Protein AF-A0A9P6ZHJ0-F1 (afdb_monomer)

Secondary structure (DSSP, 8-state):
--SHHHHHHHHHHHHHHTT--HHHHHHHHHH---GGGHHHHHHHHHHHHHHHHHHHHSTTTHHHHHHHHHHHHHHHHHHHHHHHTSGGGS-S--TTS--HHHIIIIIHHHHHHHHHHH-HHHHHHHHHHTT-----S-S-----------------------

Organism: NCBI:txid48579

Solvent-accessible surface area (backbone atoms only — not comparable to full-atom values): 9888 Å² total; per-residue (Å²): 145,67,65,67,68,50,54,51,51,53,52,52,49,52,33,52,77,68,74,39,50,74,65,61,46,53,51,50,41,67,71,53,87,52,75,88,39,47,65,62,32,52,52,49,63,72,42,43,64,60,51,52,48,53,41,47,72,36,79,88,41,21,66,58,46,51,56,49,48,54,52,51,52,51,50,51,40,51,48,23,52,54,56,45,55,32,70,92,66,64,58,63,70,67,82,88,78,70,55,71,71,57,46,66,68,56,41,49,55,50,50,51,56,45,40,57,75,58,22,46,68,47,50,52,50,52,35,49,75,73,66,54,79,80,78,66,89,77,77,81,87,74,78,72,72,81,72,79,75,76,80,76,82,75,81,78,73,84,84,78,86,133

Structure (mmCIF, N/CA/C/O backbone):
data_AF-A0A9P6ZHJ0-F1
#
_entry.id   AF-A0A9P6ZHJ0-F1
#
loop_
_atom_site.group_PDB
_atom_site.id
_atom_site.type_symbol
_atom_site.label_atom_id
_atom_site.label_alt_id
_atom_site.label_comp_id
_atom_site.label_asym_id
_atom_site.label_entity_id
_atom_site.label_seq_id
_atom_site.pdbx_PDB_ins_code
_atom_site.Cartn_x
_atom_site.Cartn_y
_atom_site.Cartn_z
_atom_site.occupancy
_atom_site.B_iso_or_equiv
_atom_site.auth_seq_id
_atom_site.auth_comp_id
_atom_site.auth_asym_id
_atom_site.auth_atom_id
_atom_site.pdbx_PDB_model_num
ATOM 1 N N . MET A 1 1 ? 15.145 16.219 -25.715 1.00 48.31 1 MET A N 1
ATOM 2 C CA . MET A 1 1 ? 14.142 15.630 -24.794 1.00 48.31 1 MET A CA 1
ATOM 3 C C . MET A 1 1 ? 13.929 14.128 -25.068 1.00 48.31 1 MET A C 1
ATOM 5 O O . MET A 1 1 ? 12.798 13.678 -25.112 1.00 48.31 1 MET A O 1
ATOM 9 N N . SER A 1 2 ? 14.995 13.331 -25.258 1.00 56.78 2 SER A N 1
ATOM 10 C CA . SER A 1 2 ? 14.902 12.013 -25.935 1.00 56.78 2 SER A CA 1
ATOM 11 C C . SER A 1 2 ? 15.553 10.826 -25.195 1.00 56.78 2 SER A C 1
ATOM 13 O O . SER A 1 2 ? 15.582 9.732 -25.744 1.00 56.78 2 SER A O 1
ATOM 15 N N . SER A 1 3 ? 16.096 11.002 -23.982 1.00 80.75 3 SER A N 1
ATOM 16 C CA . SER A 1 3 ? 16.858 9.929 -23.306 1.00 80.75 3 SER A CA 1
ATOM 17 C C . SER A 1 3 ? 15.966 8.991 -22.478 1.00 80.75 3 SER A C 1
ATOM 19 O O . SER A 1 3 ? 16.046 7.775 -22.618 1.00 80.75 3 SER A O 1
ATOM 21 N N . THR A 1 4 ? 15.048 9.527 -21.668 1.00 86.94 4 THR A N 1
ATOM 22 C CA . THR A 1 4 ? 14.251 8.709 -20.734 1.00 86.94 4 THR A CA 1
ATOM 23 C C . THR A 1 4 ? 13.221 7.823 -2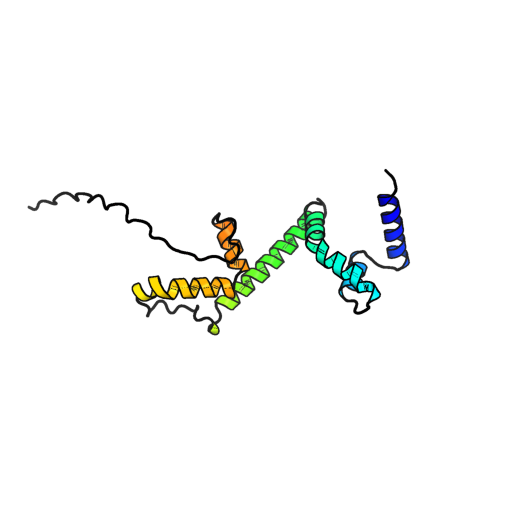1.435 1.00 86.94 4 THR A C 1
ATOM 25 O O . THR A 1 4 ? 13.121 6.642 -21.128 1.00 86.94 4 THR A O 1
ATOM 28 N N . THR A 1 5 ? 12.487 8.350 -22.418 1.00 89.31 5 THR A N 1
ATOM 29 C CA . THR A 1 5 ? 11.479 7.575 -23.166 1.00 89.31 5 THR A CA 1
ATOM 30 C C . THR A 1 5 ? 12.105 6.430 -23.967 1.00 89.31 5 THR A C 1
ATOM 32 O O . THR A 1 5 ? 11.519 5.352 -24.056 1.00 89.31 5 THR A O 1
ATOM 35 N N . ALA A 1 6 ? 13.311 6.642 -24.507 1.00 92.00 6 ALA A N 1
ATOM 36 C CA . ALA A 1 6 ? 14.066 5.600 -25.199 1.00 92.00 6 ALA A CA 1
ATOM 37 C C . ALA A 1 6 ? 14.455 4.471 -24.232 1.00 92.00 6 ALA A C 1
ATOM 39 O O . ALA A 1 6 ? 14.123 3.317 -24.484 1.00 92.00 6 ALA A O 1
ATOM 40 N N . ARG A 1 7 ? 15.016 4.817 -23.065 1.00 93.44 7 ARG A N 1
ATOM 41 C CA . ARG A 1 7 ? 15.369 3.843 -22.016 1.00 93.44 7 ARG A CA 1
ATOM 42 C C . ARG A 1 7 ? 14.163 3.051 -21.507 1.00 93.44 7 ARG A C 1
ATOM 44 O O . ARG A 1 7 ? 14.263 1.848 -21.304 1.00 93.44 7 ARG A O 1
ATOM 51 N N . ILE A 1 8 ? 13.009 3.700 -21.330 1.00 93.62 8 ILE A N 1
ATOM 52 C CA . ILE A 1 8 ? 11.767 3.007 -20.948 1.00 93.62 8 ILE A CA 1
ATOM 53 C C . ILE A 1 8 ? 11.364 1.999 -22.031 1.00 93.62 8 ILE A C 1
ATOM 55 O O . ILE A 1 8 ? 10.993 0.875 -21.711 1.00 93.62 8 ILE A O 1
ATOM 59 N N . SER A 1 9 ? 11.466 2.376 -23.307 1.00 94.19 9 SER A N 1
ATOM 60 C CA . SER A 1 9 ? 11.115 1.489 -24.424 1.00 94.19 9 SER A CA 1
ATOM 61 C C . SER A 1 9 ? 12.031 0.264 -24.491 1.00 94.19 9 SER A C 1
ATOM 63 O O . SER A 1 9 ? 11.547 -0.846 -24.693 1.00 94.19 9 SER A O 1
ATOM 65 N N . GLU A 1 10 ? 13.332 0.447 -24.255 1.00 95.19 10 GLU A N 1
ATOM 66 C CA . GLU A 1 10 ? 14.306 -0.649 -24.171 1.00 95.19 10 GLU A CA 1
ATOM 67 C C . GLU A 1 10 ? 13.971 -1.613 -23.024 1.00 95.19 10 GLU A C 1
ATOM 69 O O . GLU A 1 10 ? 13.923 -2.824 -23.228 1.00 95.19 10 GLU A O 1
ATOM 74 N N . ILE A 1 11 ? 13.660 -1.090 -21.832 1.00 94.06 11 ILE A N 1
ATOM 75 C CA . ILE A 1 11 ? 13.268 -1.916 -20.679 1.00 94.06 11 ILE A CA 1
ATOM 76 C C . ILE A 1 11 ? 11.985 -2.700 -20.981 1.00 94.06 11 ILE A C 1
ATOM 78 O O . ILE A 1 11 ? 11.919 -3.900 -20.717 1.00 94.06 11 ILE A O 1
ATOM 82 N N . LEU A 1 12 ? 10.976 -2.054 -21.575 1.00 94.69 12 LEU A N 1
ATOM 83 C CA . LEU A 1 12 ? 9.730 -2.721 -21.960 1.00 94.69 12 LEU A CA 1
ATOM 84 C C . LEU A 1 12 ? 9.976 -3.837 -22.983 1.00 94.69 12 LEU A C 1
ATOM 86 O O . LEU A 1 12 ? 9.365 -4.900 -22.882 1.00 94.69 12 LEU A O 1
ATOM 90 N N . GLN A 1 13 ? 10.899 -3.631 -23.923 1.00 95.56 13 GLN A N 1
ATOM 91 C CA . GLN A 1 13 ? 11.292 -4.661 -24.879 1.00 95.56 13 GLN A CA 1
ATOM 92 C C . GLN A 1 13 ? 11.975 -5.847 -24.186 1.00 95.56 13 GLN A C 1
ATOM 94 O O . GLN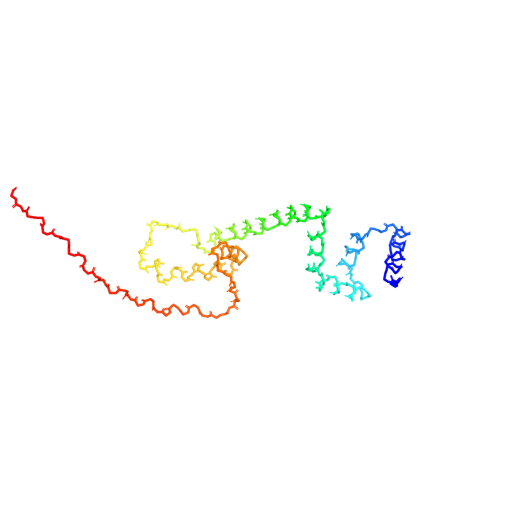 A 1 13 ? 11.654 -6.993 -24.495 1.00 95.56 13 GLN A O 1
ATOM 99 N N . VAL A 1 14 ? 12.873 -5.594 -23.229 1.00 96.38 14 VAL A N 1
ATOM 100 C CA . VAL A 1 14 ? 13.529 -6.654 -22.446 1.00 96.38 14 VAL A CA 1
ATOM 101 C C . VAL A 1 14 ? 12.498 -7.466 -21.666 1.00 96.38 14 VAL A C 1
ATOM 103 O O . VAL A 1 14 ? 12.530 -8.694 -21.722 1.00 96.38 14 VAL A O 1
ATOM 106 N N . LEU A 1 15 ? 11.549 -6.811 -20.994 1.00 95.94 15 LEU A N 1
ATOM 107 C CA . LEU A 1 15 ? 10.471 -7.506 -20.285 1.00 95.94 15 LEU A CA 1
ATOM 108 C C . LEU A 1 15 ? 9.654 -8.383 -21.242 1.00 95.94 15 LEU A C 1
ATOM 110 O O . LEU A 1 15 ? 9.444 -9.564 -20.968 1.00 95.94 15 LEU A O 1
ATOM 114 N N . GLN A 1 16 ? 9.280 -7.843 -22.404 1.00 95.19 16 GLN A N 1
ATOM 115 C CA . GLN A 1 16 ? 8.497 -8.566 -23.402 1.00 95.19 16 GLN A CA 1
ATOM 116 C C . GLN A 1 16 ? 9.235 -9.792 -23.959 1.00 95.19 16 GLN A C 1
ATOM 118 O O . GLN A 1 16 ? 8.634 -10.858 -24.069 1.00 95.19 16 GLN A O 1
ATOM 123 N N . VAL A 1 17 ? 10.530 -9.674 -24.278 1.00 96.88 17 VAL A N 1
ATOM 124 C CA . VAL A 1 17 ? 11.352 -10.798 -24.774 1.00 96.88 17 VAL A CA 1
ATOM 125 C C . VAL A 1 17 ? 11.470 -11.914 -23.731 1.00 96.88 17 VAL A C 1
ATOM 127 O O . VAL A 1 17 ? 11.531 -13.087 -24.093 1.00 96.88 17 VAL A O 1
ATOM 130 N N . ASN A 1 18 ? 11.442 -11.567 -22.443 1.00 95.75 18 ASN A N 1
ATOM 131 C CA . ASN A 1 18 ? 11.472 -12.524 -21.337 1.00 95.75 18 ASN A CA 1
ATOM 132 C C . ASN A 1 18 ? 10.075 -13.008 -20.901 1.00 95.75 18 ASN A C 1
ATOM 134 O O . ASN A 1 18 ? 9.963 -13.704 -19.896 1.00 95.75 18 ASN A O 1
ATOM 138 N N . ASN A 1 19 ? 9.008 -12.666 -21.637 1.00 95.12 19 ASN A N 1
ATOM 139 C CA . ASN A 1 19 ? 7.613 -12.961 -21.279 1.00 95.12 19 ASN A CA 1
ATOM 140 C C . ASN A 1 19 ? 7.213 -12.464 -19.876 1.00 95.12 19 ASN A C 1
ATOM 142 O O . ASN A 1 19 ? 6.375 -13.067 -19.205 1.00 95.12 19 ASN A O 1
ATOM 146 N N . LEU A 1 20 ? 7.800 -11.351 -19.437 1.00 96.38 20 LEU A N 1
ATOM 147 C CA . LEU A 1 20 ? 7.478 -10.702 -18.176 1.00 96.38 20 LEU A CA 1
ATOM 148 C C . LEU A 1 20 ? 6.558 -9.508 -18.416 1.00 96.38 20 LEU A C 1
ATOM 150 O O . LEU A 1 20 ? 6.764 -8.684 -19.305 1.00 96.38 20 LEU A O 1
ATOM 154 N N . THR A 1 21 ? 5.549 -9.389 -17.564 1.00 95.62 21 THR A N 1
ATOM 155 C CA . THR A 1 21 ? 4.807 -8.142 -17.378 1.00 95.62 21 THR A CA 1
ATOM 156 C C . THR A 1 21 ? 5.497 -7.281 -16.317 1.00 95.62 21 THR A C 1
ATOM 158 O O . THR A 1 21 ? 6.305 -7.779 -15.532 1.00 95.62 21 THR A O 1
ATOM 161 N N . ILE A 1 22 ? 5.135 -5.996 -16.241 1.00 94.12 22 ILE A N 1
ATOM 162 C CA . ILE A 1 22 ? 5.597 -5.106 -15.161 1.00 94.12 22 ILE A CA 1
ATOM 163 C C . ILE A 1 22 ? 5.216 -5.681 -13.786 1.00 94.12 22 ILE A C 1
ATOM 165 O O . ILE A 1 22 ? 6.038 -5.676 -12.878 1.00 94.12 22 ILE A O 1
ATOM 169 N N . LEU A 1 23 ? 4.000 -6.226 -13.649 1.00 94.25 23 LEU A N 1
ATOM 170 C CA . LEU A 1 23 ? 3.522 -6.815 -12.396 1.00 94.25 23 LEU A CA 1
ATOM 171 C C . LEU A 1 23 ? 4.358 -8.031 -11.988 1.00 94.25 23 LEU A C 1
ATOM 173 O O . LEU A 1 23 ? 4.898 -8.056 -10.891 1.00 94.25 23 LEU A O 1
ATOM 177 N N . THR A 1 24 ? 4.528 -8.999 -12.888 1.00 95.81 24 THR A N 1
ATOM 178 C CA . THR A 1 24 ? 5.298 -10.221 -12.598 1.00 95.81 24 THR A CA 1
ATOM 179 C C . THR A 1 24 ? 6.774 -9.927 -12.331 1.00 95.81 24 THR A C 1
ATOM 181 O O . THR A 1 24 ? 7.414 -10.640 -11.565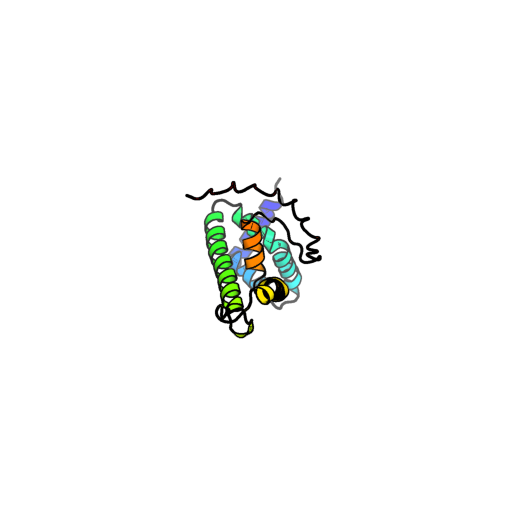 1.00 95.81 24 THR A O 1
ATOM 184 N N . PHE A 1 25 ? 7.325 -8.874 -12.947 1.00 94.94 25 PHE A N 1
ATOM 185 C CA . PHE A 1 25 ? 8.670 -8.398 -12.633 1.00 94.94 25 PHE A CA 1
ATOM 186 C C . PHE A 1 25 ? 8.738 -7.825 -11.211 1.00 94.94 25 PHE A C 1
ATOM 188 O O . PHE A 1 25 ? 9.587 -8.250 -10.435 1.00 94.94 25 PHE A O 1
ATOM 195 N N . LEU A 1 26 ? 7.820 -6.921 -10.847 1.00 94.94 26 LEU A N 1
ATOM 196 C CA . LEU A 1 26 ? 7.738 -6.356 -9.494 1.00 94.94 26 LEU A CA 1
ATOM 197 C C . LEU A 1 26 ? 7.564 -7.449 -8.430 1.00 94.94 26 LEU A C 1
ATOM 199 O O . LEU A 1 26 ? 8.297 -7.466 -7.445 1.00 94.94 26 LEU A O 1
ATOM 203 N N . GLU A 1 27 ? 6.641 -8.388 -8.644 1.00 94.75 27 GLU A N 1
ATOM 204 C CA . GLU A 1 27 ? 6.405 -9.524 -7.742 1.00 94.75 27 GLU A CA 1
ATOM 205 C C . GLU A 1 27 ? 7.643 -10.418 -7.608 1.00 94.75 27 GLU A C 1
ATOM 207 O O . GLU A 1 27 ? 7.983 -10.842 -6.500 1.00 94.75 27 GLU A O 1
ATOM 212 N N . GLY A 1 28 ? 8.339 -10.677 -8.720 1.00 95.06 28 GLY A N 1
ATOM 213 C CA . GLY A 1 28 ? 9.574 -11.456 -8.741 1.00 95.06 28 GLY A CA 1
ATOM 214 C C . GLY A 1 28 ? 10.704 -10.782 -7.968 1.00 95.06 28 GLY A C 1
ATOM 215 O O . GLY A 1 28 ? 11.370 -11.438 -7.167 1.00 95.06 28 GLY A O 1
ATOM 216 N N . VAL A 1 29 ? 10.883 -9.468 -8.145 1.00 95.31 29 VAL A N 1
ATOM 217 C CA . VAL A 1 29 ? 11.868 -8.691 -7.382 1.00 95.31 29 VAL A CA 1
ATOM 218 C C . VAL A 1 29 ? 11.520 -8.726 -5.897 1.00 95.31 29 VAL A C 1
ATOM 220 O O . VAL A 1 29 ? 12.364 -9.128 -5.104 1.00 95.31 29 VAL A O 1
ATOM 223 N N . LEU A 1 30 ? 10.281 -8.403 -5.512 1.00 95.50 30 LEU A N 1
ATOM 224 C CA . LEU A 1 30 ? 9.850 -8.364 -4.106 1.00 95.50 30 LEU A CA 1
ATOM 225 C C . LEU A 1 30 ? 9.918 -9.726 -3.399 1.00 95.50 30 LEU A C 1
ATOM 227 O O . LEU A 1 30 ? 10.140 -9.779 -2.193 1.00 95.50 30 LEU A O 1
ATOM 231 N N . SER A 1 31 ? 9.740 -10.824 -4.135 1.00 95.12 31 SER A N 1
ATOM 232 C CA . SER A 1 31 ? 9.779 -12.182 -3.572 1.00 95.12 31 SER A CA 1
ATOM 233 C C . SER A 1 31 ? 11.176 -12.812 -3.591 1.00 95.12 31 SER A C 1
ATOM 235 O O . SER A 1 31 ? 11.368 -13.897 -3.032 1.00 95.12 31 SER A O 1
ATOM 237 N N . SER A 1 32 ? 12.148 -12.176 -4.251 1.00 94.88 32 SER A N 1
ATOM 238 C CA . SER A 1 32 ? 13.500 -12.715 -4.387 1.00 94.88 32 SER A CA 1
ATOM 239 C C . SER A 1 32 ? 14.250 -12.752 -3.054 1.00 94.88 32 SER A C 1
ATOM 241 O O . SER A 1 32 ? 14.089 -11.895 -2.190 1.00 94.88 32 SER A O 1
ATOM 243 N N . ARG A 1 33 ? 15.132 -13.742 -2.905 1.00 94.81 33 ARG A N 1
ATOM 244 C CA . ARG A 1 33 ? 16.122 -13.808 -1.814 1.00 94.81 33 ARG A CA 1
ATOM 245 C C . ARG A 1 33 ? 17.550 -13.583 -2.310 1.00 94.81 33 ARG A C 1
ATOM 247 O O . ARG A 1 33 ? 18.499 -13.735 -1.547 1.00 94.81 33 ARG A O 1
ATOM 254 N N . GLU A 1 34 ? 17.703 -13.282 -3.594 1.00 95.19 34 GLU A N 1
ATOM 255 C CA . GLU A 1 34 ? 18.996 -13.061 -4.227 1.00 95.19 34 GLU A CA 1
ATOM 256 C C . GLU A 1 34 ? 19.534 -11.683 -3.853 1.00 95.19 34 GLU A C 1
ATOM 258 O O . GLU A 1 34 ? 18.832 -10.677 -3.960 1.00 95.19 34 GLU A O 1
ATOM 263 N N . HIS A 1 35 ? 20.799 -11.637 -3.434 1.00 93.31 35 HIS A N 1
ATOM 264 C CA . HIS A 1 35 ? 21.443 -10.399 -2.994 1.00 93.31 35 HIS A CA 1
ATOM 265 C C . HIS A 1 35 ? 21.455 -9.326 -4.093 1.00 93.31 35 HIS A C 1
ATOM 267 O O . HIS A 1 35 ? 21.280 -8.145 -3.807 1.00 93.31 35 HIS A O 1
ATOM 273 N N . GLU A 1 36 ? 21.579 -9.745 -5.354 1.00 93.94 36 GLU A N 1
ATOM 274 C CA . GLU A 1 36 ? 21.569 -8.869 -6.530 1.00 93.94 36 GLU A CA 1
ATOM 275 C C . GLU A 1 36 ? 20.243 -8.103 -6.690 1.00 93.94 36 GLU A C 1
ATOM 277 O O . GLU A 1 36 ? 20.220 -7.032 -7.293 1.00 93.94 36 GLU A O 1
ATOM 282 N N . HIS A 1 37 ? 19.144 -8.604 -6.112 1.00 94.44 37 HIS A N 1
ATOM 283 C CA . HIS A 1 37 ? 17.826 -7.968 -6.189 1.00 94.44 37 HIS A CA 1
ATOM 284 C C . HIS A 1 37 ? 17.554 -7.011 -5.017 1.00 94.44 37 HIS A C 1
ATOM 286 O O . HIS A 1 37 ? 16.574 -6.273 -5.070 1.00 94.44 37 HIS A O 1
ATOM 292 N N . CYS A 1 38 ? 18.417 -6.970 -3.993 1.00 94.94 38 CYS A N 1
ATOM 293 C CA . CYS A 1 38 ? 18.203 -6.185 -2.769 1.00 94.94 38 CYS A CA 1
ATOM 294 C C . CYS A 1 38 ? 18.048 -4.685 -3.056 1.00 94.94 38 CYS A C 1
ATOM 296 O O . CYS A 1 38 ? 17.118 -4.056 -2.564 1.00 94.94 38 CYS A O 1
ATOM 298 N N . ALA A 1 39 ? 18.899 -4.123 -3.920 1.00 95.75 39 ALA A N 1
ATOM 299 C CA . ALA A 1 39 ? 18.809 -2.708 -4.289 1.00 95.75 39 ALA A CA 1
ATOM 300 C C . ALA A 1 39 ? 17.472 -2.381 -4.979 1.00 95.75 39 ALA A C 1
ATOM 302 O O . ALA A 1 39 ? 16.817 -1.398 -4.646 1.00 95.75 39 ALA A O 1
ATOM 303 N N . ALA A 1 40 ? 17.024 -3.245 -5.894 1.00 94.62 40 ALA A N 1
ATOM 304 C CA . ALA A 1 40 ? 15.744 -3.068 -6.572 1.00 94.62 40 ALA A CA 1
ATOM 305 C C . ALA A 1 40 ? 14.550 -3.254 -5.617 1.00 94.62 40 ALA A C 1
ATOM 307 O O . ALA A 1 40 ? 13.542 -2.568 -5.758 1.00 94.62 40 ALA A O 1
ATOM 308 N N . GLN A 1 41 ? 14.657 -4.154 -4.633 1.00 96.19 41 GLN A N 1
ATOM 309 C CA . GLN A 1 41 ? 13.653 -4.312 -3.578 1.00 96.19 41 GLN A CA 1
ATOM 310 C C . GLN A 1 41 ? 13.532 -3.046 -2.731 1.00 96.19 41 GLN A C 1
ATOM 312 O O . GLN A 1 41 ? 12.425 -2.552 -2.537 1.00 96.19 41 GLN A O 1
ATOM 317 N N . GLU A 1 42 ? 14.656 -2.509 -2.257 1.00 95.75 42 GLU A N 1
ATOM 318 C CA . GLU A 1 42 ? 14.690 -1.274 -1.472 1.00 95.75 42 GLU A CA 1
ATOM 319 C C . GLU A 1 42 ? 14.125 -0.090 -2.257 1.00 95.75 42 GLU A C 1
ATOM 321 O O . GLU A 1 42 ? 13.335 0.675 -1.706 1.00 95.75 42 GLU A O 1
ATOM 326 N N . ASP A 1 43 ? 14.459 0.025 -3.545 1.00 95.44 43 ASP A N 1
ATOM 327 C CA . ASP A 1 43 ? 13.901 1.052 -4.425 1.00 95.44 43 ASP A CA 1
ATOM 328 C C . ASP A 1 43 ? 12.373 0.938 -4.527 1.00 95.44 43 ASP A C 1
ATOM 330 O O . ASP A 1 43 ? 11.668 1.925 -4.322 1.00 95.44 43 ASP A O 1
ATOM 334 N N . ILE A 1 44 ? 11.840 -0.266 -4.767 1.00 94.88 44 ILE A N 1
ATOM 335 C CA . ILE A 1 44 ? 10.387 -0.487 -4.839 1.00 94.88 44 ILE A CA 1
ATOM 336 C C . ILE A 1 44 ? 9.713 -0.162 -3.501 1.00 94.88 44 ILE A C 1
ATOM 338 O O . ILE A 1 44 ? 8.655 0.461 -3.495 1.00 94.88 44 ILE A O 1
ATOM 342 N N . ILE A 1 45 ? 10.298 -0.577 -2.371 1.00 94.69 45 ILE A N 1
ATOM 343 C CA . ILE A 1 45 ? 9.733 -0.331 -1.036 1.00 94.69 45 ILE A CA 1
ATOM 344 C C . ILE A 1 45 ? 9.727 1.166 -0.725 1.00 94.69 45 ILE A C 1
ATOM 346 O O . ILE A 1 45 ? 8.713 1.691 -0.265 1.00 94.69 45 ILE A O 1
ATOM 350 N N . ARG A 1 46 ? 10.839 1.855 -0.998 1.00 96.12 46 ARG A N 1
ATOM 351 C CA . ARG A 1 46 ? 10.979 3.299 -0.788 1.00 96.12 46 ARG A CA 1
ATOM 352 C C . ARG A 1 46 ? 9.979 4.085 -1.631 1.00 96.12 46 ARG A C 1
ATOM 354 O O . ARG A 1 46 ? 9.379 5.030 -1.132 1.00 96.12 46 ARG A O 1
ATOM 361 N N . ASP A 1 47 ? 9.779 3.677 -2.882 1.00 95.25 47 ASP A N 1
ATOM 362 C CA . ASP A 1 47 ? 8.984 4.431 -3.852 1.00 95.25 47 ASP A CA 1
ATOM 363 C C . ASP A 1 47 ? 7.516 3.938 -3.935 1.00 95.25 47 ASP A C 1
ATOM 365 O O . ASP A 1 47 ? 6.729 4.436 -4.745 1.00 95.25 47 ASP A O 1
ATOM 369 N N . ALA A 1 48 ? 7.107 2.988 -3.080 1.00 94.81 48 ALA A N 1
ATOM 370 C CA . ALA A 1 48 ? 5.788 2.345 -3.108 1.00 94.81 48 ALA A CA 1
ATOM 371 C C . ALA A 1 48 ? 4.618 3.337 -2.981 1.00 94.81 48 ALA A C 1
ATOM 373 O O . ALA A 1 48 ? 3.609 3.211 -3.685 1.00 94.81 48 ALA A O 1
ATOM 374 N N . GLU A 1 49 ? 4.749 4.341 -2.110 1.00 94.12 49 GLU A N 1
ATOM 375 C CA . GLU A 1 49 ? 3.737 5.388 -1.939 1.00 94.12 49 GLU A CA 1
ATOM 376 C C . GLU A 1 49 ? 3.590 6.220 -3.219 1.00 94.12 49 GLU A C 1
ATOM 378 O O . GLU A 1 49 ? 2.484 6.376 -3.740 1.00 94.12 49 GLU A O 1
ATOM 383 N N . THR A 1 50 ? 4.710 6.659 -3.801 1.00 96.38 50 THR A N 1
ATOM 384 C CA . THR A 1 50 ? 4.736 7.416 -5.061 1.00 96.38 50 THR A CA 1
ATOM 385 C C . THR A 1 50 ? 4.180 6.603 -6.231 1.00 96.38 50 THR A C 1
ATOM 387 O O . THR A 1 50 ? 3.495 7.151 -7.100 1.00 96.38 50 THR A O 1
ATOM 390 N N . MET A 1 51 ? 4.417 5.288 -6.264 1.00 94.12 51 MET A N 1
ATOM 391 C CA . MET A 1 51 ? 3.809 4.393 -7.251 1.00 94.12 51 MET A CA 1
ATOM 392 C C . MET A 1 51 ? 2.284 4.351 -7.103 1.00 94.12 51 MET A C 1
ATOM 394 O O . MET A 1 51 ? 1.567 4.505 -8.096 1.00 94.12 51 MET A O 1
ATOM 398 N N . CYS A 1 52 ? 1.776 4.187 -5.878 1.00 95.19 52 CYS A N 1
ATOM 399 C CA . CYS A 1 52 ? 0.338 4.195 -5.602 1.00 95.19 52 CYS A CA 1
ATOM 400 C C . CYS A 1 52 ? -0.298 5.537 -5.981 1.00 95.19 52 CYS A C 1
ATOM 402 O O . CYS A 1 52 ? -1.350 5.563 -6.627 1.00 95.19 52 CYS A O 1
ATOM 404 N N . GLU A 1 53 ? 0.359 6.646 -5.645 1.00 95.88 53 GLU A N 1
ATOM 405 C CA . GLU A 1 53 ? -0.093 7.984 -6.009 1.00 95.88 53 GLU A CA 1
ATOM 406 C C . GLU A 1 53 ? -0.117 8.176 -7.530 1.00 95.88 53 GLU A C 1
ATOM 408 O O . GLU A 1 53 ? -1.123 8.627 -8.078 1.00 95.88 53 GLU A O 1
ATOM 413 N N . SER A 1 54 ? 0.928 7.746 -8.238 1.00 96.38 54 SER A N 1
ATOM 414 C CA . SER A 1 54 ? 0.986 7.814 -9.704 1.00 96.38 54 SER A CA 1
ATOM 415 C C . SER A 1 54 ? -0.160 7.029 -10.354 1.00 96.38 54 SER A C 1
ATOM 417 O O . SER A 1 54 ? -0.816 7.510 -11.284 1.00 96.38 54 SER A O 1
ATOM 419 N N . LEU A 1 55 ? -0.457 5.832 -9.836 1.00 96.38 55 LEU A N 1
ATOM 420 C CA . LEU A 1 55 ? -1.580 5.015 -10.299 1.00 96.38 55 LEU A CA 1
ATOM 421 C C . LEU A 1 55 ? -2.934 5.666 -9.984 1.00 96.38 55 LEU A C 1
ATOM 423 O O . LEU A 1 55 ? -3.859 5.573 -10.794 1.00 96.38 55 LEU A O 1
ATOM 427 N N . TYR A 1 56 ? -3.065 6.331 -8.838 1.00 96.75 56 TYR A N 1
ATOM 428 C CA . TYR A 1 56 ? -4.275 7.055 -8.460 1.00 96.75 56 TYR A CA 1
ATOM 429 C C . TYR A 1 56 ? -4.496 8.320 -9.305 1.00 96.75 56 TYR A C 1
ATOM 431 O O . TYR A 1 56 ? -5.628 8.614 -9.694 1.00 96.75 56 TYR A O 1
ATOM 439 N N . GLN A 1 57 ? -3.433 9.059 -9.622 1.00 97.38 57 GLN A N 1
ATOM 440 C CA . GLN A 1 57 ? -3.500 10.273 -10.436 1.00 97.38 57 GLN A CA 1
ATOM 441 C C . GLN A 1 57 ? -3.805 9.964 -11.911 1.00 97.38 57 GLN A C 1
ATOM 443 O O . GLN A 1 57 ? -4.449 10.764 -12.594 1.00 97.38 57 GLN A O 1
ATOM 448 N N . HIS A 1 58 ? -3.401 8.794 -12.414 1.00 97.31 58 HIS A N 1
ATOM 449 C CA . HIS A 1 58 ? -3.633 8.423 -13.805 1.00 97.31 58 HIS A CA 1
ATOM 450 C C . HIS A 1 58 ? -5.114 8.038 -14.075 1.00 97.31 58 HIS A C 1
ATOM 452 O O . HIS A 1 58 ? -5.640 7.099 -13.468 1.00 97.31 58 HIS A O 1
ATOM 458 N N . PRO A 1 59 ? -5.818 8.694 -15.029 1.00 97.62 59 PRO A N 1
ATOM 459 C CA . PRO A 1 59 ? -7.277 8.578 -15.167 1.00 97.62 59 PRO A CA 1
ATOM 460 C C . PRO A 1 59 ? -7.815 7.164 -15.402 1.00 97.62 59 PRO A C 1
ATOM 462 O O . PRO A 1 59 ? -8.896 6.831 -14.922 1.00 97.62 59 PRO A O 1
ATOM 465 N N . LYS A 1 60 ? -7.079 6.322 -16.141 1.00 97.81 60 LYS A N 1
ATOM 466 C CA . LYS A 1 60 ? -7.541 4.962 -16.473 1.00 97.81 60 LYS A CA 1
ATOM 467 C C . LYS A 1 60 ? -7.390 3.984 -15.310 1.00 97.81 60 LYS A C 1
ATOM 469 O O . LYS A 1 60 ? -8.112 3.000 -15.250 1.00 97.81 60 LYS A O 1
ATOM 474 N N . THR A 1 61 ? -6.445 4.234 -14.410 1.00 97.44 61 THR A N 1
ATOM 475 C CA . THR A 1 61 ? -6.133 3.356 -13.271 1.00 97.44 61 THR A CA 1
ATOM 476 C C . THR A 1 61 ? -6.840 3.817 -12.003 1.00 97.44 61 THR A C 1
ATOM 478 O O . THR A 1 61 ? -7.224 2.982 -11.187 1.00 97.44 61 THR A O 1
ATOM 481 N N . ARG A 1 62 ? -7.119 5.121 -11.881 1.00 97.25 62 ARG A N 1
ATOM 482 C CA . ARG A 1 62 ? -7.830 5.740 -10.758 1.00 97.25 62 ARG A CA 1
ATOM 483 C C . ARG A 1 62 ? -9.059 4.974 -10.248 1.00 97.25 62 ARG A C 1
ATOM 485 O O . ARG A 1 62 ? -9.099 4.726 -9.044 1.00 97.25 62 ARG A O 1
ATOM 492 N N . PRO A 1 63 ? -10.051 4.574 -11.075 1.00 97.75 63 PRO A N 1
ATOM 493 C CA . PRO A 1 63 ? -11.230 3.870 -10.559 1.00 97.75 63 PRO A CA 1
ATOM 494 C C . PRO A 1 63 ? -10.883 2.512 -9.933 1.00 97.75 63 PRO A C 1
ATOM 496 O O . PRO A 1 63 ? -11.471 2.132 -8.922 1.00 97.75 63 PRO A O 1
ATOM 499 N N . HIS A 1 64 ? -9.896 1.805 -10.487 1.00 96.69 64 HIS A N 1
ATOM 500 C CA . HIS A 1 64 ? -9.444 0.515 -9.967 1.00 96.69 64 HIS A CA 1
ATOM 501 C C . HIS A 1 64 ? -8.694 0.676 -8.644 1.00 96.69 64 HIS A C 1
ATOM 503 O O . HIS A 1 64 ? -8.994 -0.032 -7.683 1.00 96.69 64 HIS A O 1
ATOM 509 N N . VAL A 1 65 ? -7.775 1.644 -8.575 1.00 96.69 65 VAL A N 1
ATOM 510 C CA . VAL A 1 65 ? -7.018 1.958 -7.353 1.00 96.69 65 VAL A CA 1
ATOM 511 C C . VAL A 1 65 ? -7.960 2.376 -6.232 1.00 96.69 65 VAL A C 1
ATOM 513 O O . VAL A 1 65 ? -7.849 1.870 -5.121 1.00 96.69 65 VAL A O 1
ATOM 516 N N . LEU A 1 66 ? -8.931 3.243 -6.527 1.00 96.62 66 LEU A N 1
ATOM 517 C CA . LEU A 1 66 ? -9.895 3.710 -5.536 1.00 96.62 66 LEU A CA 1
ATOM 518 C C . LEU A 1 66 ? -10.776 2.564 -5.017 1.00 96.62 66 LEU A C 1
ATOM 520 O O . LEU A 1 66 ? -10.961 2.431 -3.809 1.00 96.62 66 LEU A O 1
ATOM 524 N N . SER A 1 67 ? -11.278 1.708 -5.913 1.00 97.06 67 SER A N 1
ATOM 525 C CA . SER A 1 67 ? -12.070 0.536 -5.524 1.00 97.06 67 SER A CA 1
ATOM 526 C C . SER A 1 67 ? -11.271 -0.424 -4.641 1.00 97.06 67 SER A C 1
ATOM 528 O O . SER A 1 67 ? -11.797 -0.914 -3.642 1.00 97.06 67 SER A O 1
ATOM 530 N N . TRP A 1 68 ? -10.014 -0.701 -4.995 1.00 96.69 68 TRP A N 1
ATOM 531 C CA . TRP A 1 68 ? -9.129 -1.538 -4.186 1.00 96.69 68 TRP A CA 1
ATOM 532 C C . TRP A 1 68 ? -8.867 -0.903 -2.816 1.00 96.69 68 TRP A C 1
ATOM 534 O O . TRP A 1 68 ? -9.082 -1.553 -1.795 1.00 96.69 68 TRP A O 1
ATOM 544 N N . ALA A 1 69 ? -8.502 0.381 -2.782 1.00 95.56 69 ALA A N 1
ATOM 545 C CA . ALA A 1 69 ? -8.207 1.102 -1.549 1.00 95.56 69 ALA A CA 1
ATOM 546 C C . ALA A 1 69 ? -9.405 1.099 -0.589 1.00 95.56 69 ALA A C 1
ATOM 548 O O . ALA A 1 69 ? -9.239 0.811 0.593 1.00 95.56 69 ALA A O 1
ATOM 549 N N . MET A 1 70 ? -10.627 1.326 -1.086 1.00 95.19 70 MET A N 1
ATOM 550 C CA . MET A 1 70 ? -11.841 1.260 -0.263 1.00 95.19 70 MET A CA 1
ATOM 551 C C . MET A 1 70 ? -12.042 -0.120 0.370 1.00 95.19 70 MET A C 1
ATOM 553 O O . MET A 1 70 ? -12.391 -0.215 1.547 1.00 95.19 70 MET A O 1
ATOM 557 N N . VAL A 1 71 ? -11.827 -1.198 -0.390 1.00 96.69 71 VAL A N 1
ATOM 558 C CA . VAL A 1 71 ? -11.956 -2.567 0.128 1.00 96.69 71 VAL A CA 1
ATOM 559 C C . VAL A 1 71 ? -10.881 -2.853 1.174 1.00 96.69 71 VAL A C 1
ATOM 561 O O . VAL A 1 71 ? -11.207 -3.398 2.231 1.00 96.69 71 VAL A O 1
ATOM 564 N N . THR A 1 72 ? -9.634 -2.463 0.911 1.00 95.06 72 THR A N 1
ATOM 565 C CA . THR A 1 72 ? -8.495 -2.661 1.816 1.00 95.06 72 THR A CA 1
ATOM 566 C C . THR A 1 72 ? -8.688 -1.898 3.123 1.00 95.06 72 THR A C 1
ATOM 568 O O . THR A 1 72 ? -8.669 -2.513 4.189 1.00 95.06 72 THR A O 1
ATOM 571 N N . VAL A 1 73 ? -8.979 -0.594 3.051 1.00 94.75 73 VAL A N 1
ATOM 572 C CA . VAL A 1 73 ? -9.236 0.251 4.227 1.00 94.75 73 VAL A CA 1
ATOM 573 C C . VAL A 1 73 ? -10.409 -0.304 5.024 1.00 94.75 73 VAL A C 1
ATOM 575 O O . VAL A 1 73 ? -10.269 -0.564 6.214 1.00 94.75 73 VAL A O 1
ATOM 578 N N . ARG A 1 74 ? -11.550 -0.591 4.382 1.00 94.31 74 ARG A N 1
ATOM 579 C CA . ARG A 1 74 ? -12.708 -1.180 5.072 1.00 94.31 74 ARG A CA 1
ATOM 580 C C . ARG A 1 74 ? -12.345 -2.47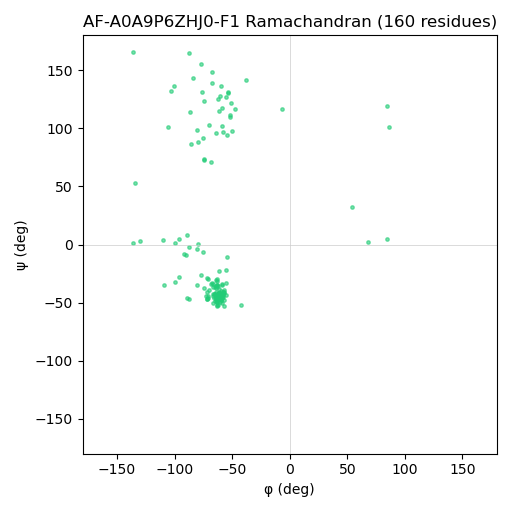8 5.791 1.00 94.31 74 ARG A C 1
ATOM 582 O O . ARG A 1 74 ? -12.787 -2.683 6.917 1.00 94.31 74 ARG A O 1
ATOM 589 N N . THR A 1 75 ? -11.577 -3.354 5.149 1.00 95.25 75 THR A N 1
ATOM 590 C CA . THR A 1 75 ? -11.175 -4.642 5.733 1.00 95.25 75 THR A CA 1
ATOM 591 C C . THR A 1 75 ? -10.301 -4.429 6.964 1.00 95.25 75 THR A C 1
ATOM 593 O O . THR A 1 75 ? -10.583 -5.020 8.005 1.00 95.25 75 THR A O 1
ATOM 596 N N . GLN A 1 76 ? -9.310 -3.538 6.877 1.00 94.38 76 GLN A N 1
ATOM 597 C CA . GLN A 1 76 ? -8.439 -3.193 7.999 1.00 94.38 76 GLN A CA 1
ATOM 598 C C . GLN A 1 76 ? -9.234 -2.613 9.176 1.00 94.38 76 GLN A C 1
ATOM 600 O O . GLN A 1 76 ? -9.131 -3.112 10.293 1.00 94.38 76 GLN A O 1
ATOM 605 N N . LEU A 1 77 ? -10.105 -1.635 8.912 1.00 93.19 77 LEU A N 1
ATOM 606 C CA . LEU A 1 77 ? -10.948 -1.018 9.938 1.00 93.19 77 LEU A CA 1
ATOM 607 C C . LEU A 1 77 ? -11.903 -2.029 10.591 1.00 93.19 77 LEU A C 1
ATOM 609 O O . LEU A 1 77 ? -12.070 -2.038 11.807 1.00 93.19 77 LEU A O 1
ATOM 613 N N . CYS A 1 78 ? -12.508 -2.924 9.804 1.00 91.81 78 CYS A N 1
ATOM 614 C CA . CYS A 1 78 ? -13.364 -3.982 10.341 1.00 91.81 78 CYS A CA 1
ATOM 615 C C . CYS A 1 78 ? -12.586 -4.959 11.229 1.00 91.81 78 CYS A C 1
ATOM 617 O O . CYS A 1 78 ? -13.130 -5.435 12.224 1.00 91.81 78 CYS A O 1
ATOM 619 N N . ASN A 1 79 ? -11.342 -5.285 10.872 1.00 92.19 79 ASN A N 1
ATOM 620 C CA . ASN A 1 79 ? -10.495 -6.158 11.680 1.00 92.19 79 ASN A CA 1
ATOM 621 C C . ASN A 1 79 ? -10.124 -5.492 13.005 1.00 92.19 79 ASN A C 1
ATOM 623 O O . ASN A 1 79 ? -10.238 -6.134 14.042 1.00 92.19 79 ASN A O 1
ATOM 627 N N . GLU A 1 80 ? -9.782 -4.206 12.986 1.00 92.12 80 GLU A N 1
ATOM 628 C CA . GLU A 1 80 ? -9.506 -3.433 14.199 1.00 92.12 80 GLU A CA 1
ATOM 629 C C . GLU A 1 80 ? -10.723 -3.343 15.121 1.00 92.12 80 GLU A C 1
ATOM 631 O O . GLU A 1 80 ? -10.598 -3.578 16.317 1.00 92.12 80 GLU A O 1
ATOM 636 N N . ILE A 1 81 ? -11.923 -3.100 14.586 1.00 87.75 81 ILE A N 1
ATOM 637 C CA . ILE A 1 81 ? -13.157 -3.084 15.390 1.00 87.75 81 ILE A CA 1
ATOM 638 C C . ILE A 1 81 ? -13.458 -4.467 15.979 1.00 87.75 81 ILE A C 1
ATOM 640 O O . ILE A 1 81 ? -13.844 -4.575 17.142 1.00 87.75 81 ILE A O 1
ATOM 644 N N . LYS A 1 82 ? -13.293 -5.540 15.196 1.00 87.69 82 LYS A N 1
ATOM 645 C CA . LYS A 1 82 ? -13.478 -6.914 15.693 1.00 87.69 82 LYS A CA 1
ATOM 646 C C . LYS A 1 82 ? -12.490 -7.242 16.801 1.00 87.69 82 LYS A C 1
ATOM 648 O O . LYS A 1 82 ? -12.873 -7.865 17.787 1.00 87.69 82 LYS A O 1
ATOM 653 N N . GLU A 1 83 ? -11.241 -6.832 16.621 1.00 87.44 83 GLU A N 1
ATOM 654 C CA . GLU A 1 83 ? -10.194 -7.016 17.608 1.00 87.44 83 GLU A CA 1
ATOM 655 C C . GLU A 1 83 ? -10.534 -6.239 18.878 1.00 87.44 83 GLU A C 1
ATOM 657 O O . GLU A 1 83 ? -10.562 -6.827 19.948 1.00 87.44 83 GLU A O 1
ATOM 662 N N . LEU A 1 84 ? -10.927 -4.972 18.756 1.00 84.44 84 LEU A N 1
ATOM 663 C CA . LEU A 1 84 ? -11.374 -4.125 19.859 1.00 84.44 84 LEU A CA 1
ATOM 664 C C . LEU A 1 84 ? -12.568 -4.736 20.619 1.00 84.44 84 LEU A C 1
ATOM 666 O O . LEU A 1 84 ? -12.612 -4.697 21.845 1.00 84.44 84 LEU A O 1
ATOM 670 N N . ALA A 1 85 ? -13.510 -5.361 19.909 1.00 81.19 85 ALA A N 1
ATOM 671 C CA . ALA A 1 85 ? -14.680 -6.025 20.487 1.00 81.19 85 ALA A CA 1
ATOM 672 C C . ALA A 1 85 ? -14.374 -7.381 21.158 1.00 81.19 85 ALA A C 1
ATOM 674 O O . ALA A 1 85 ? -15.263 -7.978 21.775 1.00 81.19 85 ALA A O 1
ATOM 675 N N . HIS A 1 86 ? -13.145 -7.893 21.042 1.00 82.19 86 HIS A N 1
ATOM 676 C CA . HIS A 1 86 ? -12.757 -9.166 21.637 1.00 82.19 86 HIS A CA 1
ATOM 677 C C . HIS A 1 86 ? -12.745 -9.078 23.173 1.00 82.19 86 HIS A C 1
ATOM 679 O O . HIS A 1 86 ? -12.245 -8.117 23.758 1.00 82.19 86 HIS A O 1
ATOM 685 N N . GLU A 1 87 ? -13.238 -10.121 23.854 1.00 69.75 87 GLU A N 1
ATOM 686 C CA . GLU A 1 87 ? -13.412 -10.141 25.322 1.00 69.75 87 GLU A CA 1
ATOM 687 C C . GLU A 1 87 ? -12.124 -9.828 26.093 1.00 69.75 87 GLU A C 1
ATOM 689 O O . GLU A 1 87 ? -12.159 -9.169 27.130 1.00 69.75 87 GLU A O 1
ATOM 694 N N . ARG A 1 88 ? -10.980 -10.242 25.535 1.00 75.25 88 ARG A N 1
ATOM 695 C CA . ARG A 1 88 ? -9.632 -10.003 26.076 1.00 75.25 88 ARG A CA 1
ATOM 696 C C . ARG A 1 88 ? -9.296 -8.531 26.318 1.00 75.25 88 ARG A C 1
ATOM 698 O O . ARG A 1 88 ? -8.401 -8.254 27.108 1.00 75.25 88 ARG A O 1
ATOM 705 N N . HIS A 1 89 ? -9.984 -7.602 25.656 1.00 71.31 89 HIS A N 1
ATOM 706 C CA . HIS A 1 89 ? -9.726 -6.171 25.820 1.00 71.31 89 HIS A CA 1
ATOM 707 C C . HIS A 1 89 ? -10.705 -5.471 26.757 1.00 71.31 89 HIS A C 1
ATOM 709 O O . HIS A 1 89 ? -10.591 -4.265 26.941 1.00 71.31 89 HIS A O 1
ATOM 715 N N . GLY A 1 90 ? -11.661 -6.194 27.354 1.00 62.84 90 GLY A N 1
ATOM 716 C CA . GLY A 1 90 ? -12.582 -5.637 28.356 1.00 62.84 90 GLY A CA 1
ATOM 717 C C . GLY A 1 90 ? -13.584 -4.607 27.815 1.00 62.84 90 GLY A C 1
ATOM 718 O O . GLY A 1 90 ? -14.400 -4.088 28.565 1.00 62.84 90 GLY A O 1
ATOM 719 N N . LEU A 1 91 ? -13.561 -4.350 26.506 1.00 65.44 91 LEU A N 1
ATOM 720 C CA . LEU A 1 91 ? -14.395 -3.375 25.793 1.00 65.44 91 LEU A CA 1
ATOM 721 C C . LEU A 1 91 ? -15.808 -3.875 25.492 1.00 65.44 91 LEU A C 1
ATOM 723 O O . LEU A 1 91 ? -16.663 -3.133 25.008 1.00 65.44 91 LEU A O 1
ATOM 727 N N . ARG A 1 92 ? -16.083 -5.137 25.823 1.00 61.97 92 ARG A N 1
ATOM 728 C CA . ARG A 1 92 ? -17.428 -5.703 25.854 1.00 61.97 92 ARG A CA 1
ATOM 729 C C . ARG A 1 92 ? -18.141 -5.166 27.102 1.00 61.97 92 ARG A C 1
ATOM 731 O O . ARG A 1 92 ? -18.289 -5.858 28.105 1.00 61.97 92 ARG A O 1
ATOM 738 N N . PHE A 1 93 ? -18.501 -3.886 27.052 1.00 58.34 93 PHE A N 1
ATOM 739 C CA . PHE A 1 93 ? -19.060 -3.129 28.166 1.00 58.34 93 PHE A CA 1
ATOM 740 C C . PHE A 1 93 ? -20.351 -3.783 28.682 1.00 58.34 93 PHE A C 1
ATOM 742 O O . PHE A 1 93 ? -21.349 -3.887 27.966 1.00 58.34 93 PHE A O 1
ATOM 749 N N . ARG A 1 94 ? -20.350 -4.222 29.946 1.00 53.31 94 ARG A N 1
ATOM 750 C CA . ARG A 1 94 ? -21.585 -4.504 30.688 1.00 53.31 94 ARG A CA 1
ATOM 751 C C . ARG A 1 94 ? -22.054 -3.193 31.304 1.00 53.31 94 ARG A C 1
ATOM 753 O O . ARG A 1 94 ? -21.753 -2.906 32.455 1.00 53.31 94 ARG A O 1
ATOM 760 N N . ALA A 1 95 ? -22.813 -2.425 30.525 1.00 53.16 95 ALA A N 1
ATOM 761 C CA . ALA A 1 95 ? -23.383 -1.132 30.922 1.00 53.16 95 ALA A CA 1
ATOM 762 C C . ALA A 1 95 ? -24.216 -1.152 32.213 1.00 53.16 95 ALA A C 1
ATOM 764 O O . ALA A 1 95 ? -24.577 -0.110 32.741 1.00 53.16 95 ALA A O 1
ATOM 765 N N . THR A 1 96 ? -24.539 -2.334 32.728 1.00 54.94 96 THR A N 1
ATOM 766 C CA . THR A 1 96 ? -25.475 -2.532 33.829 1.00 54.94 96 THR A CA 1
ATOM 767 C C . THR A 1 96 ? -24.849 -2.443 35.224 1.00 54.94 96 THR A C 1
ATOM 769 O O . THR A 1 96 ? -25.582 -2.610 36.192 1.00 54.94 96 THR A O 1
ATOM 772 N N . SER A 1 97 ? -23.530 -2.250 35.367 1.00 56.28 97 SER A N 1
ATOM 773 C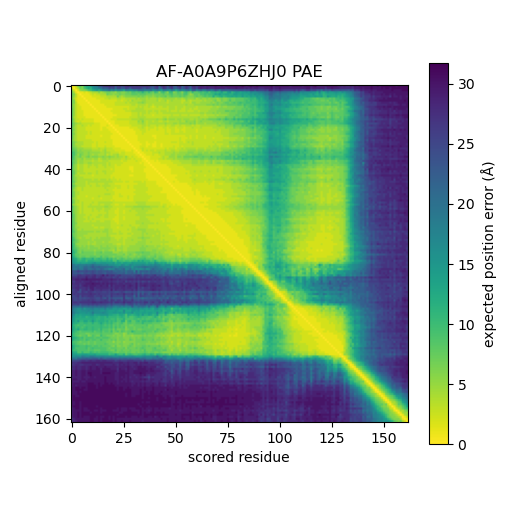 CA . SER A 1 97 ? -22.856 -2.344 36.681 1.00 56.28 97 SER A CA 1
ATOM 774 C C . SER A 1 97 ? -21.825 -1.257 37.011 1.00 56.28 97 SER A C 1
ATOM 776 O O . SER A 1 97 ? -21.220 -1.334 38.076 1.00 56.28 97 SER A O 1
ATOM 778 N N . THR A 1 98 ? -21.598 -0.271 36.142 1.00 57.56 98 THR A N 1
AT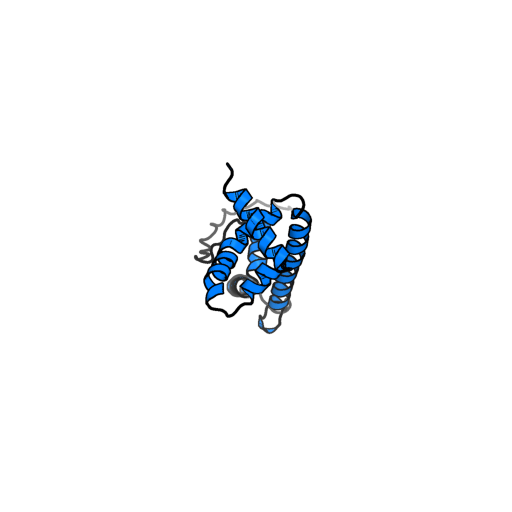OM 779 C CA . THR A 1 98 ? -20.545 0.747 36.334 1.00 57.56 98 THR A CA 1
ATOM 780 C C . THR A 1 98 ? -21.152 2.071 36.800 1.00 57.56 98 THR A C 1
ATOM 782 O O . THR A 1 98 ? -22.133 2.528 36.217 1.00 57.56 98 THR A O 1
ATOM 785 N N . THR A 1 99 ? -20.591 2.687 37.846 1.00 62.75 99 THR A N 1
ATOM 786 C CA . THR A 1 99 ? -21.031 4.008 38.333 1.00 62.75 99 THR A CA 1
ATOM 787 C C . THR A 1 99 ? -20.505 5.135 37.435 1.00 62.75 99 THR A C 1
ATOM 789 O O . THR A 1 99 ? -19.482 4.971 36.769 1.00 62.75 99 THR A O 1
ATOM 792 N N . SER A 1 100 ? -21.182 6.290 37.417 1.00 63.22 100 SER A N 1
ATOM 793 C CA . SER A 1 100 ? -20.802 7.443 36.574 1.00 63.22 100 SER A CA 1
ATOM 794 C C . SER A 1 100 ? -19.368 7.927 36.836 1.00 63.22 100 SER A C 1
ATOM 796 O O . SER A 1 100 ? -18.610 8.149 35.900 1.00 63.22 100 SER A O 1
ATOM 798 N N . GLU A 1 101 ? -18.941 7.976 38.100 1.00 58.12 101 GLU A N 1
ATOM 799 C CA . GLU A 1 101 ? -17.584 8.400 38.493 1.00 58.12 101 GLU A CA 1
ATOM 800 C C . GLU A 1 101 ? -16.486 7.432 38.015 1.00 58.12 101 GLU A C 1
ATOM 802 O O . GLU A 1 101 ? -15.385 7.841 37.647 1.00 58.12 101 GLU A O 1
ATOM 807 N N . GLN A 1 102 ? -16.779 6.126 37.978 1.00 59.91 102 GLN A N 1
ATOM 808 C CA . GLN A 1 102 ? -15.859 5.125 37.428 1.00 59.91 102 GLN A CA 1
ATOM 809 C C . GLN A 1 102 ? -15.768 5.223 35.902 1.00 59.91 102 GLN A C 1
ATOM 811 O O . GLN A 1 102 ? -14.724 4.905 35.325 1.00 59.91 102 GLN A O 1
ATOM 816 N N . LEU A 1 103 ? -16.848 5.680 35.263 1.00 63.50 103 LEU A N 1
ATOM 817 C CA . LEU A 1 103 ? -16.923 5.890 33.826 1.00 63.50 103 LEU A CA 1
ATOM 818 C C . LEU A 1 103 ? -16.095 7.110 33.391 1.00 63.50 103 LEU A C 1
ATOM 820 O O . LEU A 1 103 ? -15.308 6.992 32.454 1.00 63.50 103 LEU A O 1
ATOM 824 N N . GLU A 1 104 ? -16.224 8.242 34.086 1.00 65.12 104 GLU A N 1
ATOM 825 C CA . GLU A 1 104 ? -15.581 9.506 33.698 1.00 65.12 104 GLU A CA 1
ATOM 826 C C . GLU A 1 104 ? -14.063 9.529 33.929 1.00 65.12 104 GLU A C 1
ATOM 828 O O . GLU A 1 104 ? -13.326 9.947 33.040 1.00 65.12 104 GLU A O 1
ATOM 833 N N . GLY A 1 105 ? -13.560 9.047 35.073 1.00 62.62 105 GLY A N 1
ATOM 834 C CA . GLY A 1 105 ? -12.147 9.266 35.428 1.00 62.62 105 GLY A CA 1
ATOM 835 C C . GLY A 1 105 ? -11.157 8.204 34.930 1.00 62.62 105 GLY A C 1
ATOM 836 O O . GLY A 1 105 ? -10.076 8.514 34.429 1.00 62.62 105 GLY A O 1
ATOM 837 N N . THR A 1 106 ? -11.487 6.921 35.089 1.00 66.38 106 THR A N 1
ATOM 838 C CA . THR A 1 106 ? -10.521 5.819 34.867 1.00 66.38 106 THR A CA 1
ATOM 839 C C . THR A 1 106 ? -10.834 5.009 33.621 1.00 66.38 106 THR A C 1
ATOM 841 O O . THR A 1 106 ? -9.926 4.577 32.907 1.00 66.38 106 THR A O 1
ATOM 844 N N . PHE A 1 107 ? -12.119 4.839 33.320 1.00 72.81 107 PHE A N 1
ATOM 845 C CA . PHE A 1 107 ? -12.551 4.064 32.174 1.00 72.81 107 PHE A CA 1
ATOM 846 C C . PHE A 1 107 ? -12.271 4.790 30.858 1.00 72.81 107 PHE A C 1
ATOM 848 O O . PHE A 1 107 ? -11.673 4.184 29.979 1.00 72.81 107 PHE A O 1
ATOM 855 N N . MET A 1 108 ? -12.594 6.080 30.716 1.00 75.50 108 MET A N 1
ATOM 856 C CA . MET A 1 108 ? -12.313 6.816 29.469 1.00 75.50 108 MET A CA 1
ATOM 857 C C . MET A 1 108 ? -10.823 6.818 29.096 1.00 75.50 108 MET A C 1
ATOM 859 O O . MET A 1 108 ? -10.483 6.577 27.937 1.00 75.50 108 MET A O 1
ATOM 863 N N . ASN A 1 109 ? -9.932 6.977 30.078 1.00 79.25 109 ASN A N 1
ATOM 864 C CA . ASN A 1 109 ? -8.485 6.870 29.874 1.00 79.25 109 ASN A CA 1
ATOM 865 C C . ASN A 1 109 ? -8.069 5.458 29.434 1.00 79.25 109 ASN A C 1
ATOM 867 O O . ASN A 1 109 ? -7.339 5.301 28.456 1.00 79.25 109 ASN A O 1
ATOM 871 N N . PHE A 1 110 ? -8.603 4.418 30.082 1.00 79.50 110 PHE A N 1
ATOM 872 C CA . PHE A 1 110 ? -8.381 3.031 29.672 1.00 79.50 110 PHE A CA 1
ATOM 873 C C . PHE A 1 110 ? -8.861 2.761 28.237 1.00 79.50 110 PHE A C 1
ATOM 875 O O . PHE A 1 110 ? -8.138 2.149 27.454 1.00 79.50 110 PHE A O 1
ATOM 882 N N . ILE A 1 111 ? -10.056 3.233 27.871 1.00 80.00 111 ILE A N 1
ATOM 883 C CA . ILE A 1 111 ? -10.629 3.072 26.529 1.00 80.00 111 ILE A CA 1
ATOM 884 C C . ILE A 1 111 ? -9.783 3.800 25.488 1.00 80.00 111 ILE A C 1
ATOM 886 O O . ILE A 1 111 ? -9.488 3.217 24.448 1.00 80.00 111 ILE A O 1
ATOM 890 N N . SER A 1 112 ? -9.362 5.034 25.770 1.00 82.62 112 SER A N 1
ATOM 891 C CA . SER A 1 112 ? -8.506 5.830 24.885 1.00 82.62 112 SER A CA 1
ATOM 892 C C . SER A 1 112 ? -7.200 5.097 24.570 1.00 82.62 112 SER A C 1
ATOM 894 O O . SER A 1 112 ? -6.901 4.831 23.404 1.00 82.62 112 SER A O 1
ATOM 896 N N . GLU A 1 113 ? -6.477 4.652 25.601 1.00 85.69 113 GLU A N 1
ATOM 897 C CA . GLU A 1 113 ? -5.231 3.893 25.438 1.00 85.69 113 GLU A CA 1
ATOM 898 C C . GLU A 1 113 ? -5.452 2.552 24.726 1.00 85.69 113 GLU A C 1
ATOM 900 O O . GLU A 1 113 ? -4.634 2.102 23.910 1.00 85.69 113 GLU A O 1
ATOM 905 N N . LYS A 1 114 ? -6.600 1.908 24.962 1.00 84.88 114 LYS A N 1
ATOM 906 C CA . LYS A 1 114 ? -6.923 0.649 24.291 1.00 84.88 114 LYS A CA 1
ATOM 907 C C . LYS A 1 114 ? -7.258 0.833 22.819 1.00 84.88 114 LYS A C 1
ATOM 909 O O . LYS A 1 114 ? -6.789 0.054 21.997 1.00 8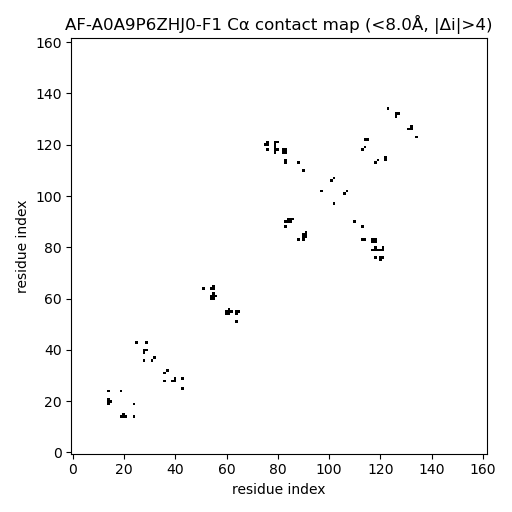4.88 114 LYS A O 1
ATOM 914 N N . VAL A 1 115 ? -7.998 1.876 22.465 1.00 87.81 115 VAL A N 1
ATOM 915 C CA . VAL A 1 115 ? -8.301 2.209 21.070 1.00 87.81 115 VAL A CA 1
ATOM 916 C C . VAL A 1 115 ? -7.028 2.616 20.325 1.00 87.81 115 VAL A C 1
ATOM 918 O O . VAL A 1 115 ? -6.808 2.114 19.226 1.00 87.81 115 VAL A O 1
ATOM 921 N N . LYS A 1 116 ? -6.149 3.429 20.931 1.00 89.25 116 LYS A N 1
ATOM 922 C CA . LYS A 1 116 ? -4.845 3.796 20.344 1.00 89.25 116 LYS A CA 1
ATOM 923 C C . LYS A 1 116 ? -3.972 2.574 20.048 1.00 89.25 116 LYS A C 1
ATOM 925 O O . LYS A 1 116 ? -3.364 2.500 18.988 1.00 89.25 116 LYS A O 1
ATOM 930 N N . SER A 1 117 ? -3.919 1.611 20.968 1.00 89.12 117 SER A N 1
ATOM 931 C CA . SER A 1 117 ? -3.059 0.429 20.819 1.00 89.12 117 SER A CA 1
ATOM 932 C C . SER A 1 117 ? -3.648 -0.666 19.924 1.00 89.12 117 SER A C 1
ATOM 934 O O . SER A 1 117 ? -2.902 -1.349 19.227 1.00 89.12 117 SER A O 1
ATOM 93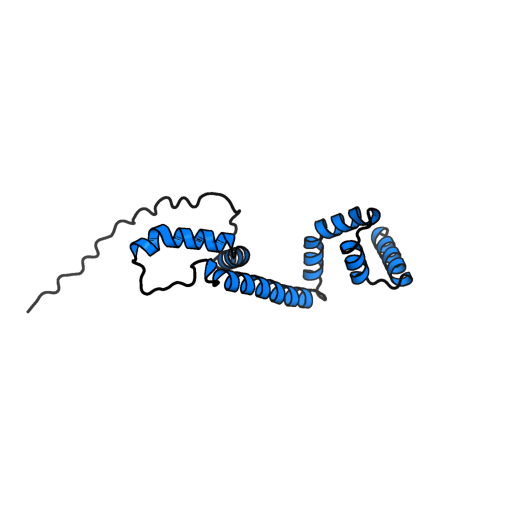6 N N . VAL A 1 118 ? -4.970 -0.862 19.941 1.00 88.00 118 VAL A N 1
ATOM 937 C CA . VAL A 1 118 ? -5.635 -1.991 19.263 1.00 88.00 118 VAL A CA 1
ATOM 938 C C . VAL A 1 118 ? -6.233 -1.602 17.910 1.00 88.00 118 VAL A C 1
ATOM 940 O O . VAL A 1 118 ? -6.276 -2.425 16.998 1.00 88.00 118 VAL A O 1
ATOM 943 N N . ALA A 1 119 ? -6.695 -0.360 17.772 1.00 90.75 119 ALA A N 1
ATOM 944 C CA . ALA A 1 119 ? -7.409 0.130 16.596 1.00 90.75 119 ALA A CA 1
ATOM 945 C C . ALA A 1 119 ? -6.893 1.511 16.116 1.00 90.75 119 ALA A C 1
ATOM 947 O O . ALA A 1 119 ? -7.683 2.453 15.972 1.00 90.75 119 ALA A O 1
ATOM 948 N N . PRO A 1 120 ? -5.572 1.665 15.877 1.00 92.00 120 PRO A N 1
ATOM 949 C CA . PRO A 1 120 ? -4.960 2.960 15.567 1.00 92.00 120 PRO A CA 1
ATOM 950 C C . PRO A 1 120 ? -5.433 3.566 14.238 1.00 92.00 120 PRO A C 1
ATOM 952 O O . PRO A 1 120 ? -5.611 4.784 14.143 1.00 92.00 120 PRO A O 1
ATOM 955 N N . ASN A 1 121 ? -5.669 2.751 13.203 1.00 91.88 121 ASN A N 1
ATOM 956 C CA . ASN A 1 121 ? -6.093 3.264 11.898 1.00 91.88 121 ASN A CA 1
ATOM 957 C C . ASN A 1 121 ? -7.556 3.714 11.937 1.00 91.88 121 ASN A C 1
ATOM 959 O O . ASN A 1 121 ? -7.912 4.733 11.345 1.00 91.88 121 ASN A O 1
ATOM 963 N N . MET A 1 122 ? -8.399 2.989 12.674 1.00 91.44 122 MET A N 1
ATOM 964 C CA . MET A 1 122 ? -9.780 3.380 12.943 1.00 91.44 122 MET A CA 1
ATOM 965 C C . MET A 1 122 ? -9.854 4.701 13.699 1.00 91.44 122 MET A C 1
ATOM 967 O O . MET A 1 122 ? -10.581 5.597 13.266 1.00 91.44 122 MET A O 1
ATOM 971 N N . LEU A 1 123 ? -9.046 4.860 14.751 1.00 89.62 123 LEU A N 1
ATOM 972 C CA . LEU A 1 123 ? -8.965 6.114 15.492 1.00 89.62 123 LEU A CA 1
ATOM 973 C C . LEU A 1 123 ? -8.532 7.272 14.588 1.00 89.62 123 LEU A C 1
ATOM 975 O O . LEU A 1 123 ? -9.187 8.312 14.562 1.00 89.62 123 LEU A O 1
ATOM 979 N N . THR A 1 124 ? -7.476 7.072 13.798 1.00 90.38 124 THR A N 1
ATOM 980 C CA . THR A 1 124 ? -6.971 8.077 12.851 1.00 90.38 124 THR A CA 1
ATOM 981 C C . THR A 1 124 ? -8.051 8.495 11.851 1.00 90.38 124 THR A C 1
ATOM 983 O O . THR A 1 124 ? -8.273 9.686 11.633 1.00 90.38 124 THR A O 1
ATOM 986 N N . MET A 1 125 ? -8.778 7.526 11.286 1.00 89.38 125 MET A N 1
ATOM 987 C CA . MET A 1 125 ? -9.868 7.784 10.346 1.00 89.38 125 MET A CA 1
ATOM 988 C C . MET A 1 125 ? -11.028 8.541 11.005 1.00 89.38 125 MET A C 1
ATOM 990 O O . MET A 1 125 ? -11.532 9.506 10.433 1.00 89.38 125 MET A O 1
ATOM 994 N N . MET A 1 126 ? -11.446 8.141 12.210 1.00 88.62 126 MET A N 1
ATOM 995 C CA . MET A 1 126 ? -12.494 8.841 12.958 1.00 88.62 126 MET A CA 1
ATOM 996 C C . MET A 1 126 ? -12.103 10.287 13.258 1.00 88.62 126 MET A C 1
ATOM 998 O O . MET A 1 126 ? -12.894 11.191 13.009 1.00 88.62 126 MET A O 1
ATOM 1002 N N . MET A 1 127 ? -10.881 10.521 13.735 1.00 87.38 127 MET A N 1
ATOM 1003 C CA . MET A 1 127 ? -10.388 11.869 14.027 1.00 87.38 127 MET A CA 1
ATOM 1004 C C . MET A 1 127 ? -10.345 12.741 12.771 1.00 87.38 127 MET A C 1
ATOM 1006 O O . MET A 1 127 ? -10.795 13.887 12.807 1.00 87.38 127 MET A O 1
ATOM 1010 N N . ALA A 1 128 ? -9.897 12.182 11.642 1.00 87.75 128 ALA A N 1
ATOM 1011 C CA . ALA A 1 128 ? -9.904 12.881 10.363 1.00 87.75 128 ALA A CA 1
ATOM 1012 C C . ALA A 1 128 ? -11.328 13.264 9.918 1.00 87.75 128 ALA A C 1
ATOM 1014 O O . ALA A 1 128 ? -11.542 14.386 9.457 1.00 87.75 128 ALA A O 1
ATOM 1015 N N . LEU A 1 129 ? -12.310 12.371 10.096 1.00 88.12 129 LEU A N 1
ATOM 1016 C CA . LEU A 1 129 ? -13.724 12.638 9.790 1.00 88.12 129 LEU A CA 1
ATOM 1017 C C . LEU A 1 129 ? -14.346 13.683 10.724 1.00 88.12 129 LEU A C 1
ATOM 1019 O O . LEU A 1 129 ? -15.188 14.464 10.290 1.00 88.12 129 LEU A O 1
ATOM 1023 N N . LEU A 1 130 ? -13.906 13.722 11.982 1.00 88.75 130 LEU A N 1
ATOM 1024 C CA . LEU A 1 130 ? -14.293 14.731 12.971 1.00 88.75 130 LEU A CA 1
ATOM 1025 C C . LEU A 1 130 ? -13.536 16.063 12.799 1.00 88.75 130 LEU A C 1
ATOM 1027 O O . LEU A 1 130 ? -13.760 16.997 13.563 1.00 88.75 130 LEU A O 1
ATOM 1031 N N . GLY A 1 131 ? -12.644 16.173 11.809 1.00 82.44 131 GLY A N 1
ATOM 1032 C CA . GLY A 1 131 ? -11.914 17.403 11.498 1.00 82.44 131 GLY A CA 1
ATOM 1033 C C . GLY A 1 131 ? -10.650 17.642 12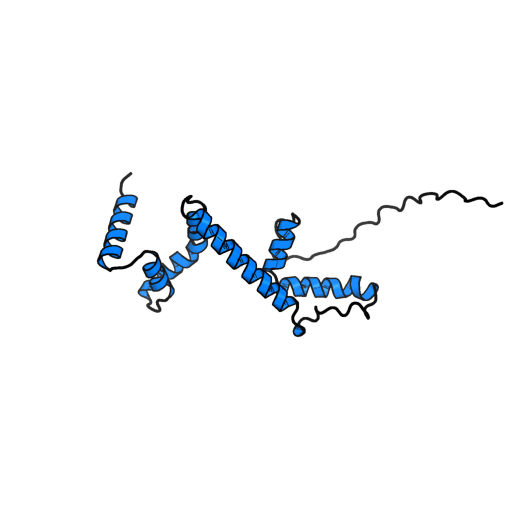.330 1.00 82.44 131 GLY A C 1
ATOM 1034 O O . GLY A 1 131 ? -10.000 18.671 12.142 1.00 82.44 131 GLY A O 1
ATOM 1035 N N . LYS A 1 132 ? -10.242 16.702 13.195 1.00 74.50 132 LYS A N 1
ATOM 1036 C CA . LYS A 1 132 ? -8.954 16.759 13.902 1.00 74.50 132 LYS A CA 1
ATOM 1037 C C . LYS A 1 132 ? -7.846 16.259 12.970 1.00 74.50 132 LYS A C 1
ATOM 1039 O O . LYS A 1 132 ? -7.656 15.059 12.787 1.00 74.50 132 LYS A O 1
ATOM 1044 N N . LYS A 1 133 ? -7.131 17.191 12.336 1.00 56.56 133 LYS A N 1
ATOM 1045 C CA . LYS A 1 133 ? -5.960 16.899 11.496 1.00 56.56 133 LYS A CA 1
ATOM 1046 C C . LYS A 1 133 ? -4.710 16.847 12.380 1.00 56.56 133 LYS A C 1
ATOM 1048 O O . LYS A 1 133 ? -4.299 17.886 12.877 1.00 56.56 133 LYS A O 1
ATOM 1053 N N . ASN A 1 134 ? -4.108 15.663 12.493 1.00 48.09 134 ASN A N 1
ATOM 1054 C CA . ASN A 1 134 ? -2.808 15.362 13.113 1.00 48.09 134 ASN A CA 1
ATOM 1055 C C . ASN A 1 134 ? -2.837 15.112 14.630 1.00 48.09 134 ASN A C 1
ATOM 1057 O O . ASN A 1 134 ? -2.805 16.036 15.433 1.00 48.09 134 ASN A O 1
ATOM 1061 N N . LEU A 1 135 ? -2.789 13.834 15.002 1.00 49.25 135 LEU A N 1
ATOM 1062 C CA . LEU A 1 135 ? -2.054 13.399 16.184 1.00 49.25 135 LEU A CA 1
ATOM 1063 C C . LEU A 1 135 ? -0.805 12.710 15.643 1.00 49.25 135 LEU A C 1
ATOM 1065 O O . LEU A 1 135 ? -0.873 11.579 15.161 1.00 49.25 135 LEU A O 1
ATOM 1069 N N . THR A 1 136 ? 0.331 13.398 15.667 1.00 43.53 136 THR A N 1
ATOM 1070 C CA . THR A 1 136 ? 1.566 12.666 15.936 1.00 43.53 136 THR A CA 1
ATOM 1071 C C . THR A 1 136 ? 1.330 11.948 17.260 1.00 43.53 136 THR A C 1
ATOM 1073 O O . THR A 1 136 ? 0.816 12.538 18.208 1.00 43.53 136 THR A O 1
ATOM 1076 N N . VAL A 1 137 ? 1.553 10.639 17.279 1.00 47.91 137 VAL A N 1
ATOM 1077 C CA . VAL A 1 137 ? 1.618 9.896 18.536 1.00 47.91 137 VAL A CA 1
ATOM 1078 C C . VAL A 1 137 ? 2.775 10.527 19.322 1.00 47.91 137 VAL A C 1
ATOM 1080 O O . VAL A 1 137 ? 3.847 10.683 18.742 1.00 47.91 137 VAL A O 1
ATOM 1083 N N . ASP A 1 138 ? 2.507 10.922 20.569 1.00 45.28 138 ASP A N 1
ATOM 1084 C CA . ASP A 1 138 ? 3.276 11.821 21.460 1.00 45.28 138 ASP A CA 1
ATOM 1085 C C . ASP A 1 138 ? 2.944 13.313 21.205 1.00 45.28 138 ASP A C 1
ATOM 1087 O O . ASP A 1 138 ? 3.061 13.801 20.083 1.00 45.28 138 ASP A O 1
ATOM 1091 N N . GLU A 1 139 ? 2.425 14.106 22.149 1.00 44.12 139 GLU A N 1
ATOM 1092 C CA . GLU A 1 139 ? 2.597 14.157 23.610 1.00 44.12 139 GLU A CA 1
ATOM 1093 C C . GLU A 1 139 ? 1.253 14.355 24.353 1.00 44.12 139 GLU A C 1
ATOM 1095 O O . GLU A 1 139 ? 0.220 14.655 23.750 1.00 44.12 139 GLU A O 1
ATOM 1100 N N . ASP A 1 140 ? 1.299 14.115 25.664 1.00 39.97 140 ASP A N 1
ATOM 1101 C CA . ASP A 1 140 ? 0.307 14.349 26.718 1.00 39.97 140 ASP A CA 1
ATOM 1102 C C . ASP A 1 140 ? -0.971 15.112 26.325 1.00 39.97 140 ASP A C 1
ATOM 1104 O O . ASP A 1 140 ? -0.978 16.301 26.011 1.00 39.97 140 ASP A O 1
ATOM 1108 N N . CYS A 1 141 ? -2.112 14.426 26.445 1.00 37.34 141 CYS A N 1
ATOM 1109 C CA . CYS A 1 141 ? -3.384 15.115 26.634 1.00 37.34 141 CYS A CA 1
ATOM 1110 C C . CYS A 1 141 ? -3.428 15.629 28.077 1.00 37.34 141 CYS A C 1
ATOM 1112 O O . CYS A 1 141 ? -4.150 15.075 28.908 1.00 37.34 141 CYS A O 1
ATOM 1114 N N . ASP A 1 142 ? -2.655 16.674 28.366 1.00 35.50 142 ASP A N 1
ATOM 1115 C CA . ASP A 1 142 ? -2.953 17.557 29.482 1.00 35.50 142 ASP A CA 1
ATOM 1116 C C . ASP A 1 142 ? -4.293 18.218 29.161 1.00 35.50 142 ASP A C 1
ATOM 1118 O O . ASP A 1 142 ? -4.400 19.184 28.405 1.00 35.50 142 ASP A O 1
ATOM 1122 N N . MET A 1 143 ? -5.354 17.632 29.708 1.00 46.56 143 MET A N 1
ATOM 1123 C CA . MET A 1 143 ? -6.623 18.315 29.902 1.00 46.56 143 MET A CA 1
ATOM 1124 C C . MET A 1 143 ? -6.387 19.379 30.982 1.00 46.56 143 MET A C 1
ATOM 1126 O O . MET A 1 143 ? -6.815 19.219 32.125 1.00 46.56 143 MET A O 1
ATOM 1130 N N . GLU A 1 144 ? -5.638 20.437 30.654 1.00 40.75 144 GLU A N 1
ATOM 1131 C CA . GLU A 1 144 ? -5.673 21.654 31.455 1.00 40.75 144 GLU A CA 1
ATOM 1132 C C . GLU A 1 144 ? -7.101 22.194 31.391 1.00 40.75 144 GLU A C 1
ATOM 1134 O O . GLU A 1 144 ? -7.698 22.311 30.319 1.00 40.75 144 GLU A O 1
ATOM 1139 N N . GLY A 1 145 ? -7.664 22.396 32.580 1.00 39.31 145 GLY A N 1
ATOM 1140 C CA . GLY A 1 145 ? -9.092 22.534 32.798 1.00 39.31 145 GLY A CA 1
ATOM 1141 C C . GLY A 1 145 ? -9.732 23.606 31.930 1.00 39.31 145 GLY A C 1
ATOM 1142 O O . GLY A 1 145 ? -9.307 24.762 31.925 1.00 39.31 145 GLY A O 1
ATOM 1143 N N . GLU A 1 146 ? -10.825 23.222 31.273 1.00 38.78 146 GLU A N 1
ATOM 1144 C CA . GLU A 1 146 ? -11.893 24.164 30.972 1.00 38.78 146 GLU A CA 1
ATOM 1145 C C . GLU A 1 146 ? -12.260 24.847 32.293 1.00 38.78 146 GLU A C 1
ATOM 1147 O O . GLU A 1 146 ? -12.731 24.214 33.242 1.00 38.78 146 GLU A O 1
ATOM 1152 N N . GLN A 1 147 ? -11.940 26.138 32.385 1.00 42.62 147 GLN A N 1
ATOM 1153 C CA . GLN A 1 147 ? -12.487 26.989 33.427 1.00 42.62 147 GLN A CA 1
ATOM 1154 C C . GLN A 1 147 ? -14.012 26.852 33.346 1.00 42.62 147 GLN A C 1
ATOM 1156 O O . GLN A 1 147 ? -14.547 26.932 32.239 1.00 42.62 147 GLN A O 1
ATOM 1161 N N . PRO A 1 148 ? -14.718 26.620 34.463 1.00 39.53 148 PRO A N 1
ATOM 1162 C CA . PRO A 1 148 ? -16.166 26.681 34.435 1.00 39.53 148 PRO A CA 1
ATOM 1163 C C . PRO A 1 148 ? -16.541 28.108 34.036 1.00 39.53 148 PRO A C 1
ATOM 1165 O O . PRO A 1 148 ? -16.209 29.055 34.754 1.00 39.53 148 PRO A O 1
ATOM 1168 N N . ASP A 1 149 ? -17.172 28.251 32.870 1.00 41.69 149 ASP A N 1
ATOM 1169 C CA . ASP A 1 149 ? -17.927 29.452 32.547 1.00 41.69 149 ASP A CA 1
ATOM 1170 C C . ASP A 1 149 ? -18.873 29.687 33.724 1.00 41.69 149 ASP A C 1
ATOM 1172 O O . ASP A 1 149 ? -19.619 28.789 34.123 1.00 41.69 149 ASP A O 1
ATOM 1176 N N . GLU A 1 150 ? -18.738 30.859 34.341 1.00 45.88 150 GLU A N 1
ATOM 1177 C CA . GLU A 1 150 ? -19.539 31.290 35.476 1.00 45.88 150 GLU A CA 1
ATOM 1178 C C . GLU A 1 150 ? -21.013 31.012 35.161 1.00 45.88 150 GLU A C 1
ATOM 1180 O O . GLU A 1 150 ? -21.563 31.530 34.188 1.00 45.88 150 GLU A O 1
ATOM 1185 N N . GLU A 1 151 ? -21.625 30.136 35.960 1.00 49.03 151 GLU A N 1
ATOM 1186 C CA . GLU A 1 151 ? -23.056 29.875 35.929 1.00 49.03 151 GLU A CA 1
ATOM 1187 C C . GLU A 1 151 ? -23.771 31.207 36.191 1.00 49.03 151 GLU A C 1
ATOM 1189 O O . GLU A 1 151 ? -23.920 31.640 37.334 1.00 49.03 151 GLU A O 1
ATOM 1194 N N . GLU A 1 152 ? -24.195 31.893 35.127 1.00 48.66 152 GLU A N 1
ATOM 1195 C CA . GLU A 1 152 ? -25.254 32.889 35.225 1.00 48.66 152 GLU A CA 1
ATOM 1196 C C . GLU A 1 152 ? -26.482 32.149 35.769 1.00 48.66 152 GLU A C 1
ATOM 1198 O O . GLU A 1 152 ? -27.146 31.399 35.048 1.00 48.66 152 GLU A O 1
ATOM 1203 N N . GLU A 1 153 ? -26.743 32.322 37.069 1.00 49.38 153 GLU A N 1
ATOM 1204 C CA . GLU A 1 153 ? -27.982 31.925 37.729 1.00 49.38 153 GLU A CA 1
ATOM 1205 C C . GLU A 1 153 ? -29.157 32.476 36.911 1.00 49.38 153 GLU A C 1
ATOM 1207 O O . GLU A 1 153 ? -29.533 33.647 37.006 1.00 49.38 153 GLU A O 1
ATOM 1212 N N . MET A 1 154 ? -29.741 31.630 36.064 1.00 53.78 154 MET A N 1
ATOM 1213 C CA . MET A 1 154 ? -31.006 31.936 35.419 1.00 53.78 154 MET A CA 1
ATOM 1214 C C . MET A 1 154 ? -32.085 31.894 36.499 1.00 53.78 154 MET A C 1
ATOM 1216 O O . MET A 1 154 ? -32.501 30.820 36.931 1.00 53.78 154 MET A O 1
ATOM 1220 N N . ASP A 1 155 ? -32.511 33.081 36.928 1.00 58.00 155 ASP A N 1
ATOM 1221 C CA . ASP A 1 155 ? -33.646 33.325 37.815 1.00 58.00 155 ASP A CA 1
ATOM 1222 C C . ASP A 1 155 ? -34.912 32.672 37.231 1.00 58.00 155 ASP A C 1
ATOM 1224 O O . ASP A 1 155 ? -35.590 33.202 36.343 1.00 58.00 155 ASP A O 1
ATOM 1228 N N . LEU A 1 156 ? -35.196 31.448 37.678 1.00 61.22 156 LEU A N 1
ATOM 1229 C CA . LEU A 1 156 ? -36.415 30.725 37.347 1.00 61.22 156 LEU A CA 1
ATOM 1230 C C . LEU A 1 156 ? -37.521 31.268 38.246 1.00 61.22 156 LEU A C 1
ATOM 1232 O O . LEU A 1 156 ? -37.750 30.762 39.343 1.00 61.22 156 LEU A O 1
ATOM 1236 N N . GLY A 1 157 ? -38.166 32.323 37.747 1.00 56.72 157 GLY A N 1
ATOM 1237 C CA . GLY A 1 157 ? -39.201 33.088 38.427 1.00 56.72 157 GLY A CA 1
ATOM 1238 C C . GLY A 1 157 ? -40.178 32.265 39.274 1.00 56.72 157 GLY A C 1
ATOM 1239 O O . GLY A 1 157 ? -40.615 31.168 38.921 1.00 56.72 157 GLY A O 1
ATOM 1240 N N . GLU A 1 158 ? -40.527 32.866 40.407 1.00 61.06 158 GLU A N 1
ATOM 1241 C CA . GLU A 1 158 ? -41.426 32.370 41.442 1.00 61.06 158 GLU A CA 1
ATOM 1242 C C . GLU A 1 158 ? -42.776 31.911 40.861 1.00 61.06 158 GLU A C 1
ATOM 1244 O O . GLU A 1 158 ? -43.612 32.715 40.437 1.00 61.06 158 GLU A O 1
ATOM 1249 N N . PHE A 1 159 ? -43.024 30.599 40.866 1.00 51.44 159 PHE A N 1
ATOM 1250 C CA . PHE A 1 159 ? -44.376 30.078 40.675 1.00 51.44 159 PHE A CA 1
ATOM 1251 C C . PHE A 1 159 ? -45.168 30.298 41.966 1.00 51.44 159 PHE A C 1
ATOM 1253 O O . PHE A 1 159 ? -45.152 29.475 42.881 1.00 51.44 159 PHE A O 1
ATOM 1260 N N . GLY A 1 160 ? -45.843 31.446 42.025 1.00 52.75 160 GLY A N 1
ATOM 1261 C CA . GLY A 1 160 ? -46.819 31.776 43.055 1.00 52.75 160 GLY A CA 1
ATOM 1262 C C . GLY A 1 160 ? -47.976 30.775 43.083 1.00 52.75 160 GLY A C 1
ATOM 1263 O O . GLY A 1 160 ? -48.505 30.376 42.043 1.00 52.75 160 GLY A O 1
ATOM 1264 N N . GLY A 1 161 ? -48.347 30.375 44.296 1.00 47.06 161 GLY A N 1
ATOM 1265 C CA . GLY A 1 161 ? -49.569 29.638 44.580 1.00 47.06 161 GLY A CA 1
ATOM 1266 C C . GLY A 1 161 ? -50.775 30.564 44.738 1.00 47.06 161 GLY A C 1
ATOM 1267 O O . GLY A 1 161 ? -50.648 31.662 45.277 1.00 47.06 161 GLY A O 1
ATOM 1268 N N . ASP A 1 162 ? -51.920 30.095 44.249 1.00 43.28 162 ASP A N 1
ATOM 1269 C CA . ASP A 1 162 ? -53.152 29.873 45.025 1.00 43.28 162 ASP A CA 1
ATOM 1270 C C . ASP A 1 162 ? -54.055 28.878 44.268 1.00 43.28 162 ASP A C 1
ATOM 1272 O O . ASP A 1 162 ? -54.162 28.996 43.023 1.00 43.28 162 ASP A O 1
#

Sequence (162 aa):
MSSTTARISEILQVLQVNNLTILTFLEGVLSSREHEHCAAQEDIIRDAETMCESLYQHPKTRPHVLSWAMVTVRTQLCNEIKELAHERHGLRFRATSTTSEQLEGTFMNFISEKVKSVAPNMLTMMMALLGKKNLTVDEDCDMEGEQPDEEEEMDLGEFGGD

Nearest PDB structures (foldseek):
  9cpc-assembly1_3G  TM=3.425E-01  e=9.821E+00  Sus scrofa

Mean predicted aligned error: 13.73 Å

Radius of gyration: 27.68 Å; Cα contacts (8 Å, |Δi|>4): 61; chains: 1; bounding box: 75×47×71 Å

Foldseek 3Di:
DPDPVVVVVVVVVVCVVVVHDPVNVLVCLCPDPDPVSVVVNVVCVVCVVVVLVVLCPDPVSVVVSVVVVVVVLVVLQVQLVVQCCDVVLVNVDPVPDDDPVNCPPPVVVSSVVSCCVRPVSNVVVVCVVVVNPDDPPDDDPPPPDDDPPPPPPPCPDDPDDD

pLDDT: mean 79.65, std 19.56, range [35.5, 97.81]